Protein AF-A0A351X8G4-F1 (afdb_monomer)

Sequence (148 aa):
MDFMNLNQSAHGDREHGYIAARMRLKQKVVAGYWKDDTVQNKIDVWMRAAVGAMESRKLRVLRISDNMRNVAVTDGDKIEAQIKLGWQVDHYGVGDIIKLVDSVSEEEIDEQMAEYEQNYIMDTDNIDAVRYQAREEVALKKFLDKEG

Nearest PDB structures (foldseek):
  7chl-assembly1_D  TM=9.596E-01  e=3.250E-12  Alicyclobacillus sp. TP7
  7ch3-assembly2_E  TM=9.636E-01  e=3.052E-12  Thermotoga maritima MSB8
  2ajt-assembly1_A  TM=9.736E-01  e=1.779E-11  Escherichia coli
  4f2d-assembly1_A  TM=9.624E-01  e=2.437E-11  Escherichia coli K-12
  7cyy-assembly1_F-2  TM=9.567E-01  e=3.135E-11  Geobacillus kaustophilus HTA426

Radius of gyration: 25.68 Å; Cα contacts (8 Å, |Δi|>4): 93; chains: 1; bounding box: 59×39×68 Å

pLDDT: mean 96.71, std 3.7, range [67.12, 98.69]

Foldseek 3Di:
DVVCVPVPCVVVVVVVVVVCVVVVPDDDDADDDPPPPVSVVSVVVVVVVVVVLVVQLVAEAEDEDDDDPPDDPPDDDQVVSCVPRNYHYDYDYPVVLVVLLVPDDVVQLVVLVVVCVVPHDDPDPPVVVVSSVSSSVVSVVVVVVVVD

Solvent-accessible surface area (backbone atoms only — not comparable to full-atom values): 8861 Å² total; per-residue (Å²): 115,67,66,67,74,68,72,40,57,84,57,53,54,51,55,54,48,46,56,40,57,76,69,66,56,91,77,88,87,84,84,74,58,85,84,38,64,72,43,48,51,55,49,52,57,48,52,54,50,52,51,51,55,55,51,37,48,66,34,66,41,85,32,77,50,78,78,68,86,96,54,66,88,86,52,79,64,58,66,59,41,26,75,76,50,30,35,45,76,48,78,42,57,60,71,62,52,50,56,40,34,72,65,53,52,71,66,61,30,52,53,48,47,50,52,45,63,73,76,45,82,84,92,67,89,62,55,68,62,53,50,52,49,36,28,46,51,53,26,50,50,54,49,46,68,72,75,94

Structure (mmCIF, N/CA/C/O backbone):
data_AF-A0A351X8G4-F1
#
_entry.id   AF-A0A351X8G4-F1
#
loop_
_atom_site.group_PDB
_atom_site.id
_atom_site.type_symbol
_atom_site.label_atom_id
_atom_site.label_alt_id
_atom_site.label_comp_id
_atom_site.label_asym_id
_atom_site.label_entity_id
_atom_site.label_seq_id
_atom_site.pdbx_PDB_ins_code
_atom_site.Cartn_x
_atom_site.Cartn_y
_atom_site.Cartn_z
_atom_site.occupancy
_atom_site.B_iso_or_equiv
_atom_site.auth_seq_id
_atom_site.auth_comp_id
_atom_site.auth_asym_id
_atom_site.auth_atom_id
_atom_site.pdbx_PDB_model_num
ATOM 1 N N . MET A 1 1 ? 24.086 15.831 -43.865 1.00 67.12 1 MET A N 1
ATOM 2 C CA . MET A 1 1 ? 24.635 14.870 -42.878 1.00 67.12 1 MET A CA 1
ATOM 3 C C . MET A 1 1 ? 24.005 15.045 -41.494 1.00 67.12 1 MET A C 1
ATOM 5 O O . MET A 1 1 ? 23.936 14.077 -40.751 1.00 67.12 1 MET A O 1
ATOM 9 N N . ASP A 1 2 ? 23.457 16.220 -41.185 1.00 93.56 2 ASP A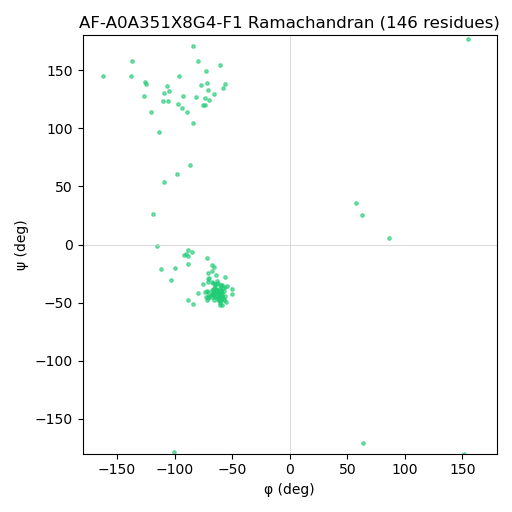 N 1
ATOM 10 C CA . ASP A 1 2 ? 22.931 16.588 -39.860 1.00 93.56 2 ASP A CA 1
ATOM 11 C C . ASP A 1 2 ? 21.827 15.667 -39.322 1.00 93.56 2 ASP A C 1
ATO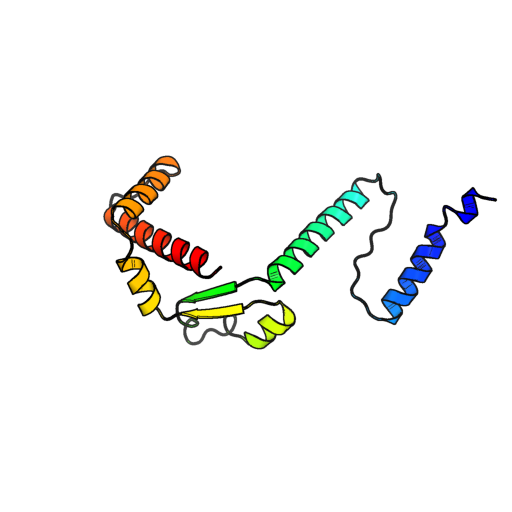M 13 O O . ASP A 1 2 ? 21.827 15.335 -38.140 1.00 93.56 2 ASP A O 1
ATOM 17 N N . PHE A 1 3 ? 20.927 15.177 -40.186 1.00 95.44 3 PHE A N 1
ATOM 18 C CA . PHE A 1 3 ? 19.837 14.294 -39.756 1.00 95.44 3 PHE A CA 1
ATOM 19 C C . PHE A 1 3 ? 20.340 12.971 -39.159 1.00 95.44 3 PHE A C 1
ATOM 21 O O . PHE A 1 3 ? 19.875 12.574 -38.093 1.00 95.44 3 PHE A O 1
ATOM 28 N N . MET A 1 4 ? 21.307 12.313 -39.811 1.00 94.69 4 MET A N 1
ATOM 29 C CA . MET A 1 4 ? 21.863 11.030 -39.352 1.00 94.69 4 MET A CA 1
ATOM 30 C C . MET A 1 4 ? 22.721 11.190 -38.094 1.00 94.69 4 MET A C 1
ATOM 32 O O . MET A 1 4 ? 22.736 10.297 -37.257 1.00 94.69 4 MET A O 1
ATOM 36 N N . ASN A 1 5 ? 23.394 12.335 -37.940 1.00 95.81 5 ASN A N 1
ATOM 37 C CA . ASN A 1 5 ? 24.168 12.639 -36.735 1.00 95.81 5 ASN A CA 1
ATOM 38 C C . ASN A 1 5 ? 23.261 12.908 -35.522 1.00 95.81 5 ASN A C 1
ATOM 40 O O . ASN A 1 5 ? 23.656 12.644 -34.389 1.00 95.81 5 ASN A O 1
ATOM 44 N N . LEU A 1 6 ? 22.052 13.432 -35.744 1.00 97.31 6 LEU A N 1
ATOM 45 C CA . LEU A 1 6 ? 21.112 13.767 -34.674 1.00 97.31 6 LEU A CA 1
ATOM 46 C C . LEU A 1 6 ? 20.196 12.591 -34.287 1.00 97.31 6 LEU A C 1
ATOM 48 O O . LEU A 1 6 ? 20.036 12.290 -33.108 1.00 97.31 6 LEU A O 1
ATOM 52 N N . ASN A 1 7 ? 19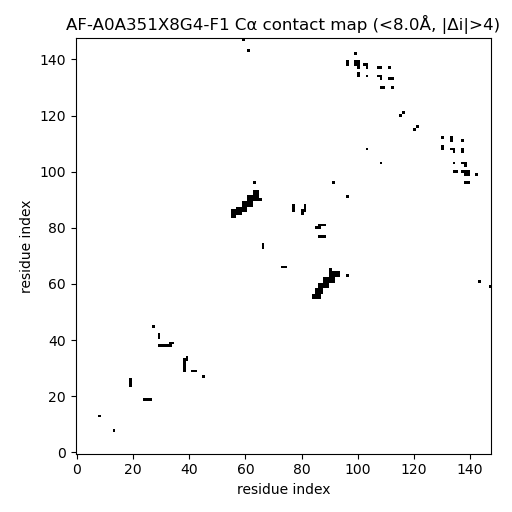.591 11.906 -35.261 1.00 97.50 7 ASN A N 1
ATOM 53 C CA . ASN A 1 7 ? 18.470 10.976 -35.047 1.00 97.50 7 ASN A CA 1
ATOM 54 C C . ASN A 1 7 ? 18.947 9.519 -34.984 1.00 97.50 7 ASN A C 1
ATOM 56 O O . ASN A 1 7 ? 18.583 8.689 -35.815 1.00 97.50 7 ASN A O 1
ATOM 60 N N . GLN A 1 8 ? 19.808 9.221 -34.016 1.00 97.69 8 GLN A N 1
ATOM 61 C CA . GLN A 1 8 ? 20.638 8.015 -34.036 1.00 97.69 8 GLN A CA 1
ATOM 62 C C . GLN A 1 8 ? 20.408 7.039 -32.868 1.00 97.69 8 GLN A C 1
ATOM 64 O O . GLN A 1 8 ? 21.287 6.254 -32.505 1.00 97.69 8 GLN A O 1
ATOM 69 N N . SER A 1 9 ? 19.202 7.050 -32.293 1.00 97.62 9 SER A N 1
ATOM 70 C CA . SER A 1 9 ? 18.807 6.150 -31.196 1.00 97.62 9 SER A CA 1
ATOM 71 C C . SER A 1 9 ? 18.971 4.667 -31.543 1.00 97.62 9 SER A C 1
ATOM 73 O O . SER A 1 9 ? 19.281 3.863 -30.667 1.00 97.62 9 SER A O 1
ATOM 75 N N . ALA A 1 10 ? 18.868 4.305 -32.830 1.00 97.38 10 ALA A N 1
ATOM 76 C CA . ALA A 1 10 ? 19.040 2.935 -33.303 1.00 97.38 10 ALA A CA 1
ATOM 77 C C . ALA A 1 10 ? 20.336 2.284 -32.785 1.00 97.38 10 ALA A C 1
ATOM 79 O O . ALA A 1 10 ? 20.302 1.128 -32.373 1.00 97.38 10 ALA A O 1
ATOM 80 N N . HIS A 1 11 ? 21.471 2.980 -32.760 1.00 97.75 11 HIS A N 1
ATOM 81 C CA . HIS A 1 11 ? 22.705 2.454 -32.156 1.00 97.75 11 HIS A CA 1
ATOM 82 C C . HIS A 1 11 ? 23.010 3.055 -30.786 1.00 97.75 11 HIS A C 1
ATOM 84 O O . HIS A 1 11 ? 23.540 2.334 -29.944 1.00 97.75 11 HIS A O 1
ATOM 90 N N . GLY A 1 12 ? 22.620 4.306 -30.522 1.00 98.19 12 GLY A N 1
ATOM 91 C CA . GLY A 1 12 ? 22.823 4.934 -29.211 1.00 98.19 12 GLY A CA 1
ATOM 92 C C . GLY A 1 12 ? 22.183 4.147 -28.060 1.00 98.19 12 GLY A C 1
ATOM 93 O O . GLY A 1 12 ? 22.854 3.824 -27.080 1.00 98.19 12 GLY A O 1
ATOM 94 N N . ASP A 1 13 ? 20.922 3.735 -28.212 1.00 98.25 13 ASP A N 1
ATOM 95 C CA . ASP A 1 13 ? 20.208 2.995 -27.162 1.00 98.25 13 ASP A CA 1
ATOM 96 C C . ASP A 1 13 ? 20.746 1.567 -26.990 1.00 98.25 13 ASP A C 1
ATOM 98 O O . ASP A 1 13 ? 20.633 0.979 -25.913 1.00 98.25 13 ASP A O 1
ATOM 102 N N . ARG A 1 14 ? 21.371 1.001 -28.032 1.00 98.38 14 ARG A N 1
ATOM 103 C CA . ARG A 1 14 ? 22.036 -0.310 -27.957 1.00 98.38 14 ARG A CA 1
ATOM 104 C C . ARG A 1 14 ? 23.308 -0.240 -27.115 1.00 98.38 14 ARG A C 1
ATOM 106 O O . ARG A 1 14 ? 23.523 -1.129 -26.294 1.00 98.38 14 ARG A O 1
ATOM 113 N N . GLU A 1 15 ? 24.095 0.824 -27.263 1.00 98.38 15 GLU A N 1
ATOM 114 C CA . GLU A 1 15 ? 25.277 1.065 -26.426 1.00 98.38 15 GLU A CA 1
ATOM 115 C C . GLU A 1 15 ? 24.884 1.329 -24.962 1.00 98.38 15 GLU A C 1
ATOM 117 O O . GLU A 1 15 ? 25.457 0.745 -24.040 1.00 98.38 15 GLU A O 1
ATOM 122 N N . HIS A 1 16 ? 23.822 2.108 -24.726 1.00 98.00 16 HIS A N 1
ATOM 123 C CA . HIS A 1 16 ? 23.252 2.262 -23.382 1.00 98.00 16 HIS A CA 1
ATOM 124 C C . HIS A 1 16 ? 22.766 0.916 -22.803 1.00 98.00 16 HIS A C 1
ATOM 126 O O . HIS A 1 16 ? 23.013 0.590 -21.638 1.00 98.00 16 HIS A O 1
ATOM 132 N N . GLY A 1 17 ? 22.132 0.083 -23.633 1.00 98.12 17 GLY A N 1
ATOM 133 C CA . GLY A 1 17 ? 21.724 -1.270 -23.262 1.00 98.12 17 GLY A CA 1
ATOM 134 C C . GLY A 1 17 ? 22.897 -2.166 -22.850 1.00 98.12 17 GLY A C 1
ATOM 135 O O . GLY A 1 17 ? 22.767 -2.920 -21.880 1.00 98.12 17 GLY A O 1
ATOM 136 N N . TYR A 1 18 ? 24.046 -2.058 -23.531 1.00 98.31 18 TYR A N 1
ATOM 137 C CA . TYR A 1 18 ? 25.260 -2.803 -23.189 1.00 98.31 18 TYR A CA 1
ATOM 138 C C . TYR A 1 18 ? 25.724 -2.498 -21.763 1.00 98.31 18 TYR A C 1
ATOM 140 O O . TYR A 1 18 ? 25.890 -3.433 -20.974 1.00 98.31 18 TYR A O 1
ATOM 148 N N . ILE A 1 19 ? 25.888 -1.222 -21.396 1.00 98.25 19 ILE A N 1
ATOM 149 C CA . ILE A 1 19 ? 26.414 -0.875 -20.068 1.00 98.25 19 ILE A CA 1
ATOM 150 C C . ILE A 1 19 ? 25.450 -1.284 -18.944 1.00 98.25 19 ILE A C 1
ATOM 152 O O . ILE A 1 19 ? 25.883 -1.875 -17.951 1.00 98.25 19 ILE A O 1
ATOM 156 N N . ALA A 1 20 ? 24.139 -1.087 -19.124 1.00 98.06 20 ALA A N 1
ATOM 157 C CA . ALA A 1 20 ? 23.134 -1.496 -18.141 1.00 98.06 20 ALA A CA 1
ATOM 158 C C . ALA A 1 20 ? 23.122 -3.023 -17.925 1.00 98.06 20 ALA A C 1
ATOM 160 O O . ALA A 1 20 ? 23.095 -3.492 -16.781 1.00 98.06 20 ALA A O 1
ATOM 161 N N . ALA A 1 21 ? 23.219 -3.807 -19.006 1.00 97.81 21 ALA A N 1
ATOM 162 C CA . ALA A 1 21 ? 23.328 -5.264 -18.930 1.00 97.81 21 ALA A CA 1
ATOM 163 C C . ALA A 1 21 ? 24.663 -5.712 -18.311 1.00 97.81 21 ALA A C 1
ATOM 165 O O . ALA A 1 21 ? 24.684 -6.590 -17.444 1.00 97.81 21 ALA A O 1
ATOM 166 N N . ARG A 1 22 ? 25.779 -5.074 -18.690 1.00 98.31 22 ARG A N 1
ATOM 167 C CA . ARG A 1 22 ? 27.125 -5.351 -18.163 1.00 98.31 22 ARG A CA 1
ATOM 168 C C . ARG A 1 22 ? 27.216 -5.130 -16.653 1.00 98.31 22 ARG A C 1
ATOM 170 O O . ARG A 1 22 ? 27.932 -5.881 -15.980 1.00 98.31 22 ARG A O 1
ATOM 177 N N . MET A 1 23 ? 26.496 -4.130 -16.144 1.00 98.44 23 MET A N 1
ATOM 178 C CA . MET A 1 23 ? 26.359 -3.803 -14.720 1.00 98.44 23 MET A CA 1
ATOM 179 C C . MET A 1 23 ? 25.260 -4.606 -14.006 1.00 98.44 23 MET A C 1
ATOM 181 O O . MET A 1 23 ? 25.153 -4.527 -12.785 1.00 98.44 23 MET A O 1
ATOM 185 N N . ARG A 1 24 ? 24.461 -5.396 -14.739 1.00 97.88 24 ARG A N 1
ATOM 186 C CA . ARG A 1 24 ? 23.314 -6.164 -14.218 1.00 97.88 24 ARG A CA 1
ATOM 187 C C . ARG A 1 24 ? 22.261 -5.285 -13.531 1.00 97.88 24 ARG A C 1
ATOM 189 O O . ARG A 1 24 ? 21.643 -5.698 -12.549 1.00 97.88 24 ARG A O 1
ATOM 196 N N . LEU A 1 25 ? 22.052 -4.075 -14.046 1.00 97.75 25 LEU A N 1
ATOM 197 C CA . LEU A 1 25 ? 21.014 -3.178 -13.548 1.00 97.75 25 LEU A CA 1
ATOM 198 C C . LEU A 1 25 ? 19.631 -3.697 -13.955 1.00 97.75 25 LEU A C 1
ATOM 200 O O . LEU A 1 25 ? 19.420 -4.162 -15.077 1.00 97.75 25 LEU A O 1
ATOM 204 N N . LYS A 1 26 ? 18.666 -3.604 -13.036 1.00 94.75 26 LYS A N 1
ATOM 205 C CA . LYS A 1 26 ? 17.262 -3.895 -13.341 1.00 94.75 26 LYS A CA 1
ATOM 206 C C . LYS A 1 26 ? 16.693 -2.725 -14.140 1.00 94.75 26 LYS A C 1
ATOM 208 O O . LYS A 1 26 ? 16.655 -1.610 -13.634 1.00 94.75 26 LYS A O 1
ATOM 213 N N . GLN A 1 27 ? 16.229 -2.983 -15.359 1.00 94.44 27 GLN A N 1
ATOM 214 C CA . GLN A 1 27 ? 15.632 -1.966 -16.225 1.00 94.44 27 GLN A CA 1
ATOM 215 C C . GLN A 1 27 ? 14.383 -2.496 -16.929 1.00 94.44 27 GLN A C 1
ATOM 217 O O . GLN A 1 27 ? 14.321 -3.664 -17.320 1.00 94.44 27 GLN A O 1
ATOM 222 N N . LYS A 1 28 ? 13.393 -1.621 -17.118 1.00 96.44 28 LYS A N 1
ATOM 223 C CA . LYS A 1 28 ? 12.292 -1.839 -18.057 1.00 96.44 28 LYS A CA 1
ATOM 224 C C . LYS A 1 28 ? 12.680 -1.197 -19.383 1.00 96.44 28 LYS A C 1
ATOM 226 O O . LYS A 1 28 ? 13.019 -0.021 -19.408 1.00 96.44 28 LYS A O 1
ATOM 231 N N . VAL A 1 29 ? 12.592 -1.953 -20.474 1.00 97.44 29 VAL A N 1
ATOM 232 C CA . VAL A 1 29 ? 12.825 -1.436 -21.829 1.00 97.44 29 VAL A CA 1
ATOM 233 C C . VAL A 1 29 ? 11.499 -1.380 -22.578 1.00 97.44 29 VAL A C 1
ATOM 235 O O . VAL A 1 29 ? 10.739 -2.353 -22.594 1.00 97.44 29 VAL A O 1
ATOM 238 N N . VAL A 1 30 ? 11.221 -0.232 -23.191 1.00 98.06 30 VAL A N 1
ATOM 239 C CA . VAL A 1 30 ? 10.091 -0.010 -24.096 1.00 98.06 30 VAL A CA 1
ATOM 240 C C . VAL A 1 30 ? 10.661 0.557 -25.390 1.00 98.06 30 VAL A C 1
ATOM 242 O O . VAL A 1 30 ? 11.416 1.519 -25.354 1.00 98.06 30 VAL A O 1
ATOM 245 N N . ALA A 1 31 ? 10.317 -0.054 -26.522 1.00 97.75 31 ALA A N 1
ATOM 246 C CA . ALA A 1 31 ? 10.748 0.379 -27.846 1.00 97.75 31 ALA A CA 1
ATOM 247 C C . ALA A 1 31 ? 9.526 0.587 -28.748 1.00 97.75 31 ALA A C 1
ATOM 249 O O . ALA A 1 31 ? 8.585 -0.210 -28.701 1.00 97.75 31 ALA A O 1
ATOM 250 N N . GLY A 1 32 ? 9.560 1.642 -29.558 1.00 97.75 32 GLY A N 1
ATOM 251 C CA . GLY A 1 32 ? 8.522 2.014 -30.521 1.00 97.75 32 GLY A CA 1
ATOM 252 C C . GLY A 1 32 ? 8.497 3.527 -30.754 1.00 97.75 32 GLY A C 1
ATOM 253 O O . GLY A 1 32 ? 9.307 4.255 -30.174 1.00 97.75 32 GLY A O 1
ATOM 254 N N . TYR A 1 33 ? 7.595 4.007 -31.609 1.00 98.25 33 TYR A N 1
ATOM 255 C CA . TYR A 1 33 ? 7.442 5.440 -31.845 1.00 98.25 33 TYR A CA 1
ATOM 256 C C . TYR A 1 33 ? 6.686 6.080 -30.675 1.00 98.25 33 TYR A C 1
ATOM 258 O O . TYR A 1 33 ? 5.719 5.529 -30.162 1.00 98.25 33 TYR A O 1
ATOM 266 N N . TRP A 1 34 ? 7.126 7.250 -30.215 1.00 97.94 34 TRP A N 1
ATOM 267 C CA . TRP A 1 34 ? 6.628 7.842 -28.965 1.00 97.94 34 TRP A CA 1
ATOM 268 C C . TRP A 1 34 ? 5.141 8.243 -28.996 1.00 97.94 34 TRP A C 1
ATOM 270 O O . TRP A 1 34 ? 4.528 8.402 -27.939 1.00 97.94 34 TRP A O 1
ATOM 280 N N . LYS A 1 35 ? 4.550 8.408 -30.188 1.00 98.31 35 LYS A N 1
ATOM 281 C CA . LYS A 1 35 ? 3.106 8.646 -30.344 1.00 98.31 35 LYS A CA 1
ATOM 282 C C . LYS A 1 35 ? 2.284 7.365 -30.462 1.00 98.31 35 LYS A C 1
ATOM 284 O O . LYS A 1 35 ? 1.068 7.465 -30.539 1.00 98.31 35 LYS A O 1
ATOM 289 N N . ASP A 1 36 ? 2.912 6.192 -30.508 1.00 98.69 36 ASP A N 1
ATOM 290 C CA . ASP A 1 36 ? 2.166 4.940 -30.552 1.00 98.69 36 ASP A CA 1
ATOM 291 C C . ASP A 1 36 ? 1.495 4.712 -29.195 1.00 98.69 36 ASP A C 1
ATOM 293 O O . ASP A 1 36 ? 2.172 4.608 -28.166 1.00 98.69 36 ASP A O 1
ATOM 297 N N . ASP A 1 37 ? 0.175 4.536 -29.191 1.00 98.62 37 ASP A N 1
ATOM 298 C CA . ASP A 1 37 ? -0.601 4.294 -27.966 1.00 98.62 37 ASP A CA 1
ATOM 299 C C . ASP A 1 37 ? -0.062 3.092 -27.174 1.00 98.62 37 ASP A C 1
ATOM 301 O O . ASP A 1 37 ? -0.000 3.095 -25.947 1.00 98.62 37 ASP A O 1
ATOM 305 N N . THR A 1 38 ? 0.423 2.060 -27.873 1.00 98.44 38 THR A N 1
ATOM 306 C CA . THR A 1 38 ? 1.034 0.883 -27.234 1.00 98.44 38 THR A CA 1
ATOM 307 C C . THR A 1 38 ? 2.327 1.224 -26.479 1.00 98.44 38 THR A C 1
ATOM 309 O O . THR A 1 38 ? 2.616 0.607 -25.451 1.00 98.44 38 THR A O 1
ATOM 312 N N . VAL A 1 39 ? 3.123 2.183 -26.965 1.00 98.56 39 VAL A N 1
ATOM 313 C CA . VAL A 1 39 ? 4.341 2.651 -26.280 1.00 98.56 39 VAL A CA 1
ATOM 314 C C . VAL A 1 39 ? 3.960 3.462 -25.049 1.00 98.56 39 VAL A C 1
ATOM 316 O O . VAL A 1 39 ? 4.470 3.180 -23.964 1.00 98.56 39 VAL A O 1
ATOM 319 N N . GLN A 1 40 ? 3.022 4.398 -25.196 1.00 98.69 40 GLN A N 1
ATOM 320 C CA . GLN A 1 40 ? 2.538 5.229 -24.093 1.00 98.69 40 GLN A CA 1
ATOM 321 C C . GLN A 1 40 ? 1.929 4.379 -22.972 1.00 98.69 40 GLN A C 1
ATOM 323 O O . GLN A 1 40 ? 2.308 4.542 -21.814 1.00 98.69 40 GLN A O 1
ATOM 328 N N . ASN A 1 41 ? 1.109 3.379 -23.308 1.00 98.62 41 ASN A N 1
ATOM 329 C CA . ASN A 1 41 ? 0.526 2.457 -22.330 1.00 98.62 41 ASN A CA 1
ATOM 330 C C . ASN A 1 41 ? 1.588 1.640 -21.575 1.00 98.62 41 ASN A C 1
ATOM 332 O O . ASN A 1 41 ? 1.482 1.431 -20.368 1.00 98.62 41 ASN A O 1
ATOM 336 N N . LYS A 1 42 ? 2.651 1.184 -22.255 1.00 98.56 42 LYS A N 1
ATOM 337 C CA . LYS A 1 42 ? 3.757 0.471 -21.587 1.00 98.56 42 LYS A CA 1
ATOM 338 C C . LYS A 1 42 ? 4.515 1.370 -20.609 1.00 98.56 42 LYS A C 1
ATOM 340 O O . LYS A 1 42 ? 4.993 0.866 -19.590 1.00 98.56 42 LYS A O 1
ATOM 345 N N . ILE A 1 43 ? 4.645 2.657 -20.930 1.00 98.50 43 ILE A N 1
ATOM 346 C C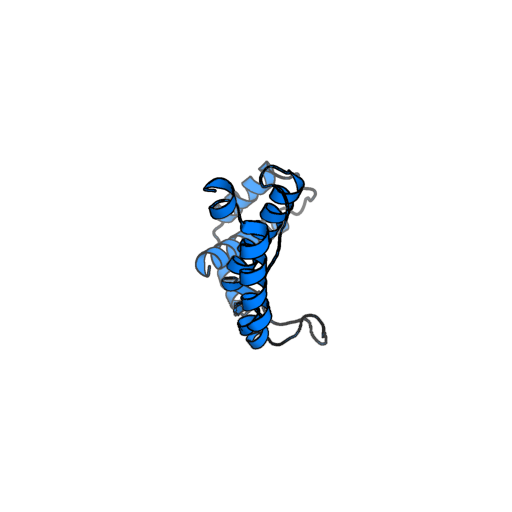A . ILE A 1 43 ? 5.256 3.657 -20.052 1.00 98.50 43 ILE A CA 1
ATOM 347 C C . ILE A 1 43 ? 4.333 3.945 -18.859 1.00 98.50 43 ILE A C 1
ATOM 349 O O . ILE A 1 43 ? 4.815 3.878 -17.732 1.00 98.50 43 ILE A O 1
ATOM 353 N N . ASP A 1 44 ? 3.026 4.150 -19.069 1.00 98.50 44 ASP A N 1
ATOM 354 C CA . ASP A 1 44 ? 2.040 4.376 -17.991 1.00 98.50 44 ASP A CA 1
ATOM 355 C C . ASP A 1 44 ? 2.059 3.246 -16.950 1.00 98.50 44 ASP A C 1
ATOM 357 O O . ASP A 1 44 ? 2.228 3.487 -15.752 1.00 98.50 44 ASP A O 1
ATOM 361 N N . VAL A 1 45 ? 1.999 1.989 -17.403 1.00 98.38 45 VAL A N 1
ATOM 362 C CA . VAL A 1 45 ? 2.064 0.823 -16.506 1.00 98.38 45 VAL A CA 1
ATOM 363 C C . VAL A 1 45 ? 3.369 0.808 -15.706 1.00 98.38 45 VAL A C 1
ATOM 365 O O . VAL A 1 45 ? 3.367 0.497 -14.512 1.00 98.38 45 VAL A O 1
ATOM 368 N N . TRP A 1 46 ? 4.494 1.155 -16.338 1.00 98.38 46 TRP A N 1
ATOM 369 C CA . TRP A 1 46 ? 5.776 1.222 -15.640 1.00 98.38 46 TRP A CA 1
ATOM 370 C C . TRP A 1 46 ? 5.822 2.363 -14.618 1.00 98.38 46 TRP A C 1
ATOM 372 O O . TRP A 1 46 ? 6.325 2.157 -13.516 1.00 98.38 46 TRP A O 1
ATOM 382 N N . MET A 1 47 ? 5.249 3.526 -14.936 1.00 98.50 47 MET A N 1
ATOM 383 C CA . MET A 1 47 ? 5.154 4.657 -14.011 1.00 98.50 47 MET A CA 1
ATOM 384 C C . MET A 1 47 ? 4.345 4.291 -12.763 1.00 98.50 47 MET A C 1
ATOM 386 O O . MET A 1 47 ? 4.802 4.549 -11.651 1.00 98.50 47 MET A O 1
ATOM 390 N N . ARG A 1 48 ? 3.200 3.614 -12.917 1.00 98.44 48 ARG A N 1
ATOM 391 C CA . ARG A 1 48 ? 2.395 3.132 -11.777 1.00 98.44 48 ARG A CA 1
ATOM 392 C C . ARG A 1 48 ? 3.172 2.153 -10.901 1.00 98.44 48 ARG A C 1
ATOM 394 O O . ARG A 1 48 ? 3.152 2.276 -9.679 1.00 98.44 48 ARG A O 1
ATOM 401 N N . ALA A 1 49 ? 3.902 1.220 -11.513 1.00 97.62 49 ALA A N 1
ATOM 402 C CA . ALA A 1 49 ? 4.756 0.289 -10.778 1.00 97.62 49 ALA A CA 1
ATOM 403 C C . ALA A 1 49 ? 5.909 1.003 -10.049 1.00 97.62 49 ALA A C 1
ATOM 405 O O . ALA A 1 49 ? 6.242 0.632 -8.925 1.00 97.62 49 ALA A O 1
ATOM 406 N N . ALA A 1 50 ? 6.502 2.035 -10.658 1.00 97.50 50 ALA A N 1
ATOM 407 C CA . ALA A 1 50 ? 7.557 2.835 -10.041 1.00 97.50 50 ALA A CA 1
ATOM 408 C C . ALA A 1 50 ? 7.039 3.631 -8.832 1.00 97.50 50 ALA A C 1
ATOM 410 O O . ALA A 1 50 ? 7.684 3.621 -7.785 1.00 97.50 50 ALA A O 1
ATOM 411 N N . VAL A 1 51 ? 5.854 4.245 -8.945 1.00 98.31 51 VAL A N 1
ATOM 412 C CA . VAL A 1 51 ? 5.176 4.900 -7.813 1.00 98.31 51 VAL A CA 1
ATOM 413 C C . VAL A 1 51 ? 4.889 3.884 -6.708 1.00 98.31 51 VAL A C 1
ATOM 415 O O . VAL A 1 51 ? 5.274 4.112 -5.567 1.00 98.31 51 VAL A O 1
ATOM 418 N N . GLY A 1 52 ? 4.322 2.719 -7.040 1.00 97.75 52 GLY A N 1
ATOM 419 C CA . GLY A 1 52 ? 4.064 1.662 -6.057 1.00 97.75 52 GLY A CA 1
ATOM 420 C C . GLY A 1 52 ? 5.332 1.167 -5.351 1.00 97.75 52 GLY A C 1
ATOM 421 O O . GLY A 1 52 ? 5.332 0.974 -4.138 1.00 97.75 52 GLY A O 1
ATOM 422 N N . ALA A 1 53 ? 6.444 1.019 -6.076 1.00 96.62 53 ALA A N 1
ATOM 423 C CA . ALA A 1 53 ? 7.730 0.648 -5.486 1.00 96.62 53 ALA A CA 1
ATOM 424 C C . ALA A 1 53 ? 8.301 1.745 -4.569 1.00 96.62 53 ALA A C 1
ATOM 426 O O . ALA A 1 53 ? 8.957 1.426 -3.577 1.00 96.62 53 ALA A O 1
ATOM 427 N N . MET A 1 54 ? 8.059 3.019 -4.886 1.00 97.38 54 MET A N 1
ATOM 428 C CA . MET A 1 54 ? 8.457 4.147 -4.043 1.00 97.38 54 MET A CA 1
ATOM 429 C C . MET A 1 54 ? 7.620 4.214 -2.761 1.00 97.38 54 MET A C 1
ATOM 431 O O . MET A 1 54 ? 8.195 4.372 -1.686 1.00 97.38 54 MET A O 1
ATOM 435 N N . GLU A 1 55 ? 6.300 4.051 -2.856 1.00 97.38 55 GLU A N 1
ATOM 436 C CA . GLU A 1 55 ? 5.411 4.037 -1.686 1.00 97.38 55 GLU A CA 1
ATOM 437 C C . GLU A 1 55 ? 5.663 2.814 -0.799 1.00 97.38 55 GLU A C 1
ATOM 439 O O . GLU A 1 55 ? 5.770 2.944 0.417 1.00 97.38 55 GLU A O 1
ATOM 444 N N . SER A 1 56 ? 5.919 1.644 -1.398 1.00 97.56 56 SER A N 1
ATOM 445 C CA . SER A 1 56 ? 6.364 0.444 -0.677 1.00 97.56 56 SER A CA 1
ATOM 446 C C . SER A 1 56 ? 7.553 0.734 0.240 1.00 97.56 56 SER A C 1
ATOM 448 O O . SER A 1 56 ? 7.610 0.214 1.344 1.00 97.56 56 SER A O 1
ATOM 450 N N . ARG A 1 57 ? 8.504 1.578 -0.173 1.00 96.69 57 ARG A N 1
ATOM 451 C CA . ARG A 1 57 ? 9.700 1.867 0.634 1.00 96.69 57 ARG A CA 1
ATOM 452 C C . ARG A 1 57 ? 9.436 2.718 1.876 1.00 96.69 57 ARG A C 1
ATOM 454 O O . ARG A 1 57 ? 10.343 2.854 2.691 1.00 96.69 57 ARG A O 1
ATOM 461 N N . LYS A 1 58 ? 8.243 3.296 1.987 1.00 94.81 58 LYS A N 1
ATOM 462 C CA . LYS A 1 58 ? 7.806 4.142 3.102 1.00 94.81 58 LYS A CA 1
ATOM 463 C C . LYS A 1 58 ? 6.656 3.508 3.888 1.00 94.81 58 LYS A C 1
ATOM 465 O O . LYS A 1 58 ? 6.190 4.106 4.849 1.00 94.81 58 LYS A O 1
ATOM 470 N N . LEU A 1 59 ? 6.186 2.332 3.467 1.00 96.44 59 LEU A N 1
ATOM 471 C CA . LEU A 1 59 ? 5.010 1.691 4.036 1.00 96.44 59 LEU A CA 1
ATOM 472 C C . LEU A 1 59 ? 5.252 1.294 5.493 1.00 96.44 59 LEU A C 1
ATOM 474 O O . LEU A 1 59 ? 6.203 0.568 5.806 1.00 96.44 59 LEU A O 1
ATOM 478 N N . ARG A 1 60 ? 4.319 1.696 6.352 1.00 95.44 60 ARG A N 1
ATOM 479 C CA . ARG A 1 60 ? 4.201 1.222 7.726 1.00 95.44 60 ARG A CA 1
ATOM 480 C C . ARG A 1 60 ? 3.006 0.288 7.842 1.00 95.44 60 ARG A C 1
ATOM 482 O O . ARG A 1 60 ? 1.942 0.536 7.284 1.00 95.44 60 ARG A O 1
ATOM 489 N N . VAL A 1 61 ? 3.201 -0.814 8.550 1.00 96.12 61 VAL A N 1
ATOM 490 C CA . VAL A 1 61 ? 2.168 -1.799 8.847 1.00 96.12 61 VAL A CA 1
ATOM 491 C C . VAL A 1 61 ? 2.054 -1.893 10.352 1.00 96.12 61 VAL A C 1
ATOM 493 O O . VAL A 1 61 ? 2.960 -2.382 11.029 1.00 96.12 61 VAL A O 1
ATOM 496 N N . LEU A 1 62 ? 0.908 -1.466 10.861 1.00 93.88 62 LEU A N 1
ATOM 497 C CA . LEU A 1 62 ? 0.523 -1.727 12.230 1.00 93.88 62 LEU A CA 1
ATOM 498 C C . LEU A 1 62 ? -0.054 -3.136 12.352 1.00 93.88 62 LEU A C 1
ATOM 500 O O . LEU A 1 62 ? -1.010 -3.494 11.663 1.00 93.88 62 LEU A O 1
ATOM 504 N N . ARG A 1 63 ? 0.489 -3.924 13.278 1.00 95.81 63 ARG A N 1
ATOM 505 C CA . ARG A 1 63 ? -0.090 -5.200 13.695 1.00 95.81 63 ARG A CA 1
ATOM 506 C C . ARG A 1 63 ? -0.635 -5.098 15.111 1.00 95.81 63 ARG A C 1
ATOM 508 O O . ARG A 1 63 ? 0.111 -4.806 16.043 1.00 95.81 63 ARG A O 1
ATOM 515 N N . ILE A 1 64 ? -1.917 -5.413 15.269 1.00 94.88 64 ILE A N 1
ATOM 516 C CA . ILE A 1 64 ? -2.551 -5.589 16.577 1.00 94.88 64 ILE A CA 1
ATOM 517 C C . ILE A 1 64 ? -2.390 -7.051 16.969 1.00 94.88 64 ILE A C 1
ATOM 519 O O . ILE A 1 64 ? -2.968 -7.932 16.333 1.00 94.88 64 ILE A O 1
ATOM 523 N N . SER A 1 65 ? -1.629 -7.311 18.030 1.00 93.69 65 SER A N 1
ATOM 524 C CA . SER A 1 65 ? -1.268 -8.668 18.448 1.00 93.69 65 SER A CA 1
ATOM 525 C C . SER A 1 65 ? -0.401 -9.420 17.417 1.00 93.69 65 SER A C 1
ATOM 527 O O . SER A 1 65 ? 0.168 -8.844 16.482 1.00 93.69 65 SER A O 1
ATOM 529 N N . ASP A 1 66 ? -0.208 -10.715 17.653 1.00 96.44 66 ASP A N 1
ATOM 530 C CA . ASP A 1 66 ? 0.617 -11.591 16.828 1.00 96.44 66 ASP A CA 1
ATOM 531 C C . ASP A 1 66 ? -0.212 -12.466 15.869 1.00 96.44 66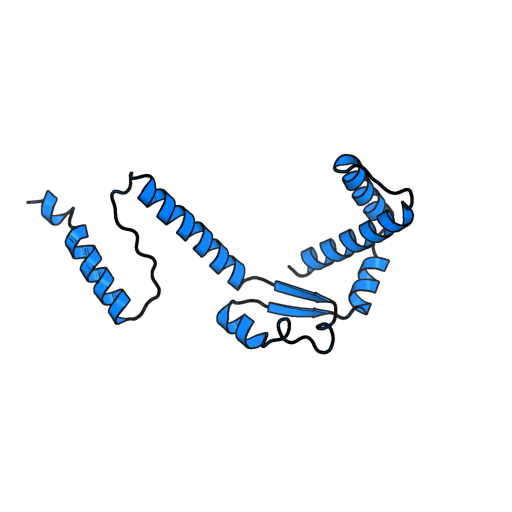 ASP A C 1
ATOM 533 O O . ASP A 1 66 ? -1.434 -12.351 15.765 1.00 96.44 66 ASP A O 1
ATOM 537 N N . ASN A 1 67 ? 0.471 -13.314 15.102 1.00 97.56 67 ASN A N 1
ATOM 538 C CA . ASN A 1 67 ? -0.127 -14.246 14.162 1.00 97.56 67 ASN A CA 1
ATOM 539 C C . ASN A 1 67 ? -1.064 -15.237 14.868 1.00 97.56 67 ASN A C 1
ATOM 541 O O . ASN A 1 67 ? -0.893 -15.586 16.039 1.00 97.56 67 ASN A O 1
ATOM 545 N N . MET A 1 68 ? -2.038 -15.757 14.117 1.00 98.06 68 MET A N 1
ATOM 546 C CA . MET A 1 68 ? -2.828 -16.897 14.569 1.00 98.06 68 MET A CA 1
ATOM 547 C C . MET A 1 68 ? -1.904 -18.089 14.863 1.00 98.06 68 MET A C 1
ATOM 549 O O . MET A 1 68 ? -1.010 -18.411 14.079 1.00 98.06 68 MET A O 1
ATOM 553 N N . ARG A 1 69 ? -2.132 -18.758 16.000 1.00 98.06 69 ARG A N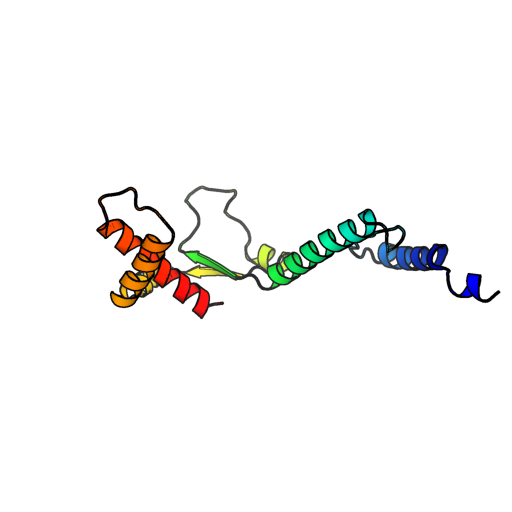 1
ATOM 554 C CA . ARG A 1 69 ? -1.296 -19.880 16.452 1.00 98.06 69 ARG A CA 1
ATOM 555 C C . ARG A 1 69 ? -1.215 -20.982 15.395 1.00 98.06 69 ARG A C 1
ATOM 557 O O . ARG A 1 69 ? -2.235 -21.386 14.843 1.00 98.06 69 ARG A O 1
ATOM 564 N N . ASN A 1 70 ? -0.012 -21.527 15.216 1.00 97.12 70 ASN A N 1
ATOM 565 C CA . ASN A 1 70 ? 0.286 -22.653 14.325 1.00 97.12 70 ASN A CA 1
ATOM 566 C C . ASN A 1 70 ? 0.024 -22.380 12.824 1.00 97.12 70 ASN A C 1
ATOM 568 O O . ASN A 1 70 ? -0.198 -23.325 12.068 1.00 97.12 70 ASN A O 1
ATOM 572 N N . VAL A 1 71 ? 0.060 -21.116 12.376 1.00 98.38 71 VAL A N 1
ATOM 573 C CA . VAL A 1 71 ? -0.101 -20.736 10.958 1.00 98.38 71 VAL A CA 1
ATOM 574 C C . VAL A 1 71 ? 1.240 -20.332 10.347 1.00 98.38 71 VAL A C 1
ATOM 576 O O . VAL A 1 71 ? 1.881 -19.403 10.820 1.00 98.38 71 VAL A O 1
ATOM 579 N N . ALA A 1 72 ? 1.639 -20.997 9.260 1.00 98.06 72 ALA A N 1
ATOM 580 C CA . ALA A 1 72 ? 2.949 -20.789 8.639 1.00 98.06 72 ALA A CA 1
ATOM 581 C C . ALA A 1 72 ? 2.998 -19.606 7.654 1.00 98.06 72 ALA A C 1
ATOM 583 O O . ALA A 1 72 ? 3.876 -18.761 7.754 1.00 98.06 72 ALA A O 1
ATOM 584 N N . VAL A 1 73 ? 2.068 -19.525 6.692 1.00 98.31 73 VAL A N 1
ATOM 585 C CA . VAL A 1 73 ? 2.192 -18.604 5.535 1.00 98.31 73 VAL A CA 1
ATOM 586 C C . VAL A 1 73 ? 2.112 -17.117 5.899 1.00 98.31 73 VAL A C 1
ATOM 588 O O . VAL A 1 73 ? 2.590 -16.275 5.148 1.00 98.31 73 VAL A O 1
ATOM 591 N N . THR A 1 74 ? 1.495 -16.788 7.034 1.00 97.69 74 THR A N 1
ATOM 592 C CA . THR A 1 74 ? 1.400 -15.403 7.522 1.00 97.69 74 THR A CA 1
ATOM 593 C C . THR A 1 74 ? 2.545 -15.013 8.452 1.00 97.69 74 THR A C 1
ATOM 595 O O . THR A 1 74 ? 2.630 -13.852 8.851 1.00 97.69 74 THR A O 1
ATOM 598 N N . ASP A 1 75 ? 3.369 -15.978 8.856 1.00 97.81 75 ASP A N 1
ATOM 599 C CA . ASP A 1 75 ? 4.600 -15.712 9.593 1.00 97.81 75 ASP A CA 1
ATOM 600 C C . ASP A 1 75 ? 5.735 -15.369 8.609 1.00 97.81 75 ASP A C 1
ATOM 602 O O . ASP A 1 75 ? 5.585 -15.485 7.390 1.00 97.81 75 ASP A O 1
ATOM 606 N N . GLY A 1 76 ? 6.876 -14.920 9.122 1.00 97.44 76 GLY A N 1
ATOM 607 C CA . GLY A 1 76 ? 8.040 -14.607 8.306 1.00 97.44 76 GLY A CA 1
ATOM 608 C C . GLY A 1 76 ? 8.981 -13.585 8.928 1.00 97.44 76 GLY A C 1
ATOM 609 O O . GLY A 1 76 ? 8.731 -13.008 9.991 1.00 97.44 76 GLY A O 1
ATOM 610 N N . ASP A 1 77 ? 10.080 -13.342 8.218 1.00 98.12 77 ASP A N 1
ATOM 611 C CA . ASP A 1 77 ? 11.128 -12.420 8.639 1.00 98.12 77 ASP A CA 1
ATOM 612 C C . ASP A 1 77 ? 10.785 -10.971 8.254 1.00 98.12 77 ASP A C 1
ATOM 614 O O . ASP A 1 77 ? 10.892 -10.552 7.098 1.00 98.12 77 ASP A O 1
ATOM 618 N N . LYS A 1 78 ? 10.370 -10.193 9.257 1.00 98.25 78 LYS A N 1
ATOM 619 C CA . LYS A 1 78 ? 10.024 -8.772 9.104 1.00 98.25 78 LYS A CA 1
ATOM 620 C C . LYS A 1 78 ? 11.252 -7.901 8.827 1.00 98.25 78 LYS A C 1
ATOM 622 O O . LYS A 1 78 ? 11.121 -6.891 8.141 1.00 98.25 78 LYS A O 1
ATOM 627 N N . ILE A 1 79 ? 12.435 -8.297 9.300 1.00 98.12 79 ILE A N 1
ATOM 628 C CA . ILE A 1 79 ? 13.684 -7.567 9.046 1.00 98.12 79 ILE A CA 1
ATOM 629 C C . ILE A 1 79 ? 14.086 -7.736 7.582 1.00 98.12 79 ILE A C 1
ATOM 631 O O . ILE A 1 79 ? 14.394 -6.753 6.907 1.00 98.12 79 ILE A O 1
ATOM 635 N N . GLU A 1 80 ? 14.005 -8.956 7.051 1.00 98.44 80 GLU A N 1
ATOM 636 C CA . GLU A 1 80 ? 14.243 -9.198 5.625 1.00 98.44 80 GLU A CA 1
ATOM 637 C C . GLU A 1 80 ? 13.214 -8.456 4.755 1.00 98.44 80 GLU A C 1
ATOM 639 O O . GLU A 1 80 ? 13.584 -7.832 3.755 1.00 98.44 80 GLU A O 1
ATOM 644 N N . ALA A 1 81 ? 11.935 -8.435 5.153 1.00 98.31 81 ALA A N 1
ATOM 645 C CA . ALA A 1 81 ? 10.912 -7.646 4.465 1.00 98.31 81 ALA A CA 1
ATOM 646 C C . ALA A 1 81 ? 11.251 -6.143 4.457 1.00 98.31 81 ALA A C 1
ATOM 648 O O . ALA A 1 81 ? 11.150 -5.498 3.410 1.00 98.31 81 ALA A O 1
ATOM 649 N N . GLN A 1 82 ? 11.740 -5.592 5.569 1.00 98.12 82 GLN A N 1
ATOM 650 C CA . GLN A 1 82 ? 12.179 -4.199 5.637 1.00 98.12 82 GLN A CA 1
ATOM 651 C C . GLN A 1 82 ? 13.390 -3.931 4.729 1.00 98.12 82 GLN A C 1
ATOM 653 O O . GLN A 1 82 ? 13.391 -2.967 3.965 1.00 98.12 82 GLN A O 1
ATOM 658 N N . ILE A 1 83 ? 14.397 -4.810 4.714 1.00 97.8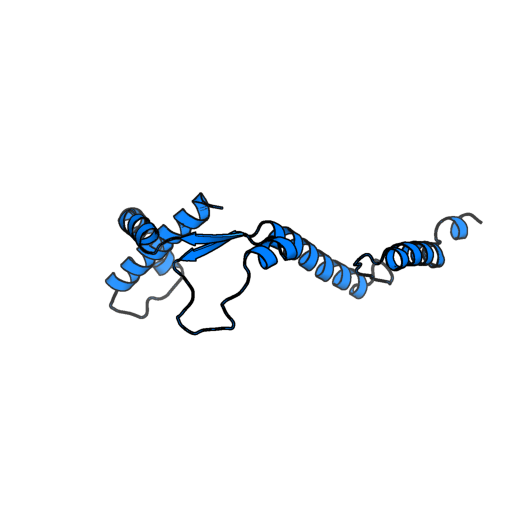8 83 ILE A N 1
ATOM 659 C CA . ILE A 1 83 ? 15.569 -4.672 3.832 1.00 97.88 83 ILE A CA 1
ATOM 660 C C . ILE A 1 83 ? 15.144 -4.728 2.353 1.00 97.88 83 ILE A C 1
ATOM 662 O O . ILE A 1 83 ? 15.541 -3.888 1.531 1.00 97.88 83 ILE A O 1
ATOM 666 N N . LYS A 1 84 ? 14.319 -5.712 1.980 1.00 97.69 84 LYS A N 1
ATOM 667 C CA . LYS A 1 84 ? 13.965 -5.970 0.576 1.00 97.69 84 LYS A CA 1
ATOM 668 C C . LYS A 1 84 ? 12.891 -5.039 0.038 1.00 97.69 84 LYS A C 1
ATOM 670 O O . LYS A 1 84 ? 13.043 -4.586 -1.099 1.00 97.69 84 LYS A O 1
ATOM 675 N N . LEU A 1 85 ? 11.858 -4.746 0.821 1.00 97.69 85 LEU A N 1
ATOM 676 C CA . LEU A 1 85 ? 10.653 -4.022 0.396 1.00 97.69 85 LEU A CA 1
ATOM 677 C C . LEU A 1 85 ? 10.539 -2.627 1.025 1.00 97.69 85 LEU A C 1
ATOM 679 O O . LEU A 1 85 ? 9.890 -1.761 0.442 1.00 97.69 85 LEU A O 1
ATOM 683 N N . GLY A 1 86 ? 11.228 -2.386 2.145 1.00 97.62 86 GLY A N 1
ATOM 684 C CA . GLY A 1 86 ? 11.168 -1.143 2.924 1.00 97.62 86 GLY A CA 1
ATOM 685 C C . GLY A 1 86 ? 10.038 -1.092 3.947 1.00 97.62 86 GLY A C 1
ATOM 686 O O . GLY A 1 86 ? 9.851 -0.055 4.567 1.00 97.62 86 GLY A O 1
ATOM 687 N N . TRP A 1 87 ? 9.297 -2.187 4.130 1.00 97.94 87 TRP A N 1
ATOM 688 C CA . TRP A 1 87 ? 8.140 -2.221 5.022 1.00 97.94 87 TRP A CA 1
ATOM 689 C C . TRP A 1 87 ? 8.575 -2.223 6.478 1.00 97.94 87 TRP A C 1
ATOM 691 O O . TRP A 1 87 ? 9.333 -3.099 6.895 1.00 97.94 87 TRP A O 1
ATOM 701 N N . GLN A 1 88 ? 8.054 -1.283 7.254 1.00 96.75 88 GLN A N 1
ATOM 702 C CA . GLN A 1 88 ? 8.173 -1.309 8.703 1.00 96.75 88 GLN A CA 1
ATOM 703 C C . GLN A 1 88 ? 6.934 -1.988 9.281 1.00 96.75 88 GLN A C 1
ATOM 705 O O . GLN A 1 88 ? 5.821 -1.512 9.082 1.00 96.75 88 GLN A O 1
ATOM 710 N N . VAL A 1 89 ? 7.118 -3.119 9.960 1.00 97.25 89 VAL A N 1
ATOM 711 C CA . VAL A 1 89 ? 6.017 -3.911 10.521 1.00 97.25 89 VAL A CA 1
ATOM 712 C C . VAL A 1 89 ? 6.106 -3.869 12.041 1.00 97.25 89 VAL A C 1
ATOM 714 O O . VAL A 1 89 ? 6.860 -4.635 12.643 1.00 97.25 89 VAL A O 1
ATOM 717 N N . ASP A 1 90 ? 5.331 -2.971 12.641 1.00 93.25 90 ASP A N 1
ATOM 718 C CA . ASP A 1 90 ? 5.349 -2.684 14.073 1.00 93.25 90 ASP A CA 1
ATOM 719 C C . ASP A 1 90 ? 4.249 -3.465 14.804 1.00 93.25 90 ASP A C 1
ATOM 721 O O . ASP A 1 90 ? 3.154 -3.683 14.278 1.00 93.25 90 ASP A O 1
ATOM 725 N N . HIS A 1 91 ? 4.540 -3.895 16.031 1.00 93.62 91 HIS A N 1
ATOM 726 C CA . HIS A 1 91 ? 3.597 -4.622 16.878 1.00 93.62 91 HIS A CA 1
ATOM 727 C C . HIS A 1 91 ? 3.055 -3.727 17.989 1.00 93.62 91 HIS A C 1
ATOM 729 O O . HIS A 1 91 ? 3.824 -3.117 18.732 1.00 93.62 91 HIS A O 1
ATOM 735 N N . TYR A 1 92 ? 1.736 -3.752 18.151 1.00 92.88 92 TYR A N 1
ATOM 736 C CA . TYR A 1 92 ? 1.014 -3.086 19.225 1.00 92.88 92 TYR A CA 1
ATOM 737 C C . TYR A 1 92 ? 0.147 -4.099 19.972 1.00 92.88 92 TYR A C 1
ATOM 739 O O . TYR A 1 92 ? -0.493 -4.976 19.377 1.00 92.88 92 TYR A O 1
ATOM 747 N N . GLY A 1 93 ? 0.131 -3.988 21.299 1.00 93.75 93 GLY A N 1
ATOM 748 C CA . GLY A 1 93 ? -0.687 -4.849 22.141 1.00 93.75 93 GLY A CA 1
ATOM 749 C C . GLY A 1 93 ? -2.168 -4.490 22.033 1.00 93.75 93 GLY A C 1
ATOM 750 O O . GLY A 1 93 ? -2.528 -3.324 21.886 1.00 93.75 93 GLY A O 1
ATOM 751 N N . VAL A 1 94 ? -3.050 -5.482 22.190 1.00 94.88 94 VAL A N 1
ATOM 752 C CA . VAL A 1 94 ? -4.511 -5.259 22.176 1.00 94.88 94 VAL A CA 1
ATOM 753 C C . VAL A 1 94 ? -4.931 -4.221 23.224 1.00 94.88 94 VAL A C 1
ATOM 755 O O . VAL A 1 94 ? -5.792 -3.391 22.963 1.00 94.88 94 VAL A O 1
ATOM 758 N N . GLY A 1 95 ? -4.282 -4.214 24.393 1.00 95.00 95 GLY A N 1
ATOM 759 C CA . GLY A 1 95 ? -4.570 -3.249 25.455 1.00 95.00 95 GLY A CA 1
ATOM 760 C C . GLY A 1 95 ? -4.275 -1.792 25.087 1.00 95.00 95 GLY A C 1
ATOM 761 O O . GLY A 1 95 ? -4.909 -0.901 25.641 1.00 95.00 95 GLY A O 1
ATOM 762 N N . ASP A 1 96 ? -3.350 -1.528 24.162 1.00 91.19 96 ASP A N 1
ATOM 763 C CA . ASP A 1 96 ? -3.095 -0.161 23.693 1.00 91.19 96 ASP A CA 1
ATOM 764 C C . ASP A 1 96 ? -4.195 0.311 22.743 1.00 91.19 96 ASP A C 1
ATOM 766 O O . ASP A 1 96 ? -4.605 1.466 22.810 1.00 91.19 96 ASP A O 1
ATOM 770 N N . ILE A 1 97 ? -4.746 -0.608 21.947 1.00 92.06 97 ILE A N 1
ATOM 771 C CA . ILE A 1 97 ? -5.904 -0.344 21.089 1.00 92.06 97 ILE A CA 1
ATOM 772 C C . ILE A 1 97 ? -7.163 -0.105 21.921 1.00 92.06 97 ILE A C 1
ATOM 774 O O . ILE A 1 97 ? -7.874 0.861 21.669 1.00 92.06 97 ILE A O 1
ATOM 778 N N . ILE A 1 98 ? -7.401 -0.907 22.964 1.00 95.69 98 ILE A N 1
ATOM 779 C CA . ILE A 1 98 ? -8.557 -0.723 23.860 1.00 95.69 98 ILE A CA 1
ATOM 780 C C . ILE A 1 98 ? -8.563 0.685 24.470 1.00 95.69 98 ILE A C 1
ATOM 782 O O . ILE A 1 98 ? -9.589 1.351 24.442 1.00 95.69 98 ILE A O 1
ATOM 786 N N . LYS A 1 99 ? -7.410 1.189 24.934 1.00 95.62 99 LYS A N 1
ATOM 787 C CA . LYS A 1 99 ? -7.314 2.559 25.476 1.00 95.62 99 LYS A CA 1
ATOM 788 C C . LYS A 1 99 ? -7.721 3.627 24.459 1.00 95.62 99 LYS A C 1
ATOM 790 O O . LYS A 1 99 ? -8.256 4.657 24.850 1.00 95.62 99 LYS A O 1
ATOM 795 N N . LEU A 1 100 ? -7.424 3.409 23.179 1.00 94.75 100 LEU A N 1
ATOM 796 C CA . LEU A 1 100 ? -7.785 4.340 22.111 1.00 94.75 100 LEU A CA 1
ATOM 797 C C . LEU A 1 100 ? -9.285 4.284 21.840 1.00 94.75 100 LEU A C 1
ATOM 799 O O . LEU A 1 100 ? -9.913 5.336 21.785 1.00 94.75 100 LEU A O 1
ATOM 803 N N . VAL A 1 101 ? -9.855 3.079 21.761 1.00 97.12 101 VAL A N 1
ATOM 804 C CA . VAL A 1 101 ? -11.303 2.853 21.620 1.00 97.12 101 VAL A CA 1
ATOM 805 C C . VAL A 1 101 ? -12.072 3.510 22.765 1.00 97.12 101 VAL A C 1
ATOM 807 O O . VAL A 1 101 ? -13.016 4.253 22.517 1.00 97.12 101 VAL A O 1
ATOM 810 N N . ASP A 1 102 ? -11.625 3.325 24.005 1.00 97.19 102 ASP A N 1
ATOM 811 C CA . ASP A 1 102 ? -12.259 3.911 25.192 1.00 97.19 102 ASP A CA 1
ATOM 812 C C . ASP A 1 102 ? -12.128 5.444 25.260 1.00 97.19 102 ASP A C 1
ATOM 814 O O . ASP A 1 102 ? -12.855 6.093 26.010 1.00 97.19 102 ASP A O 1
ATOM 818 N N . SER A 1 103 ? -11.200 6.034 24.496 1.00 97.12 103 SER A N 1
ATOM 819 C CA . SER A 1 103 ? -10.971 7.485 24.454 1.00 97.12 103 SER A CA 1
ATOM 820 C C . SER A 1 103 ? -11.790 8.225 23.393 1.00 97.12 103 SER A C 1
ATOM 822 O O . SER A 1 103 ? -11.757 9.456 23.360 1.00 97.12 103 SER A O 1
ATOM 824 N N . VAL A 1 104 ? -12.494 7.499 22.519 1.00 98.38 104 VAL A N 1
ATOM 825 C CA . VAL A 1 104 ? -13.353 8.090 21.484 1.00 98.38 104 VAL A CA 1
ATOM 826 C C . VAL A 1 104 ? -14.593 8.701 22.135 1.00 98.38 104 VAL A C 1
ATOM 828 O O . VAL A 1 104 ? -15.225 8.075 22.989 1.00 98.38 104 VAL A O 1
ATOM 831 N N . SER A 1 105 ? -14.934 9.930 21.749 1.00 98.38 105 SER A N 1
ATOM 832 C CA . SER A 1 105 ? -16.104 10.620 22.298 1.00 98.38 105 SER A CA 1
ATOM 833 C C . SER A 1 105 ? -17.402 10.137 21.642 1.00 98.38 105 SER A C 1
ATOM 835 O O . SER A 1 105 ? -17.401 9.640 20.520 1.00 98.38 105 SER A O 1
ATOM 837 N N . GLU A 1 106 ? -18.539 10.314 22.321 1.00 98.25 106 GLU A N 1
ATOM 838 C CA . GLU A 1 106 ? -19.847 10.011 21.715 1.00 98.25 106 GLU A CA 1
ATOM 839 C C . GLU A 1 106 ? -20.149 10.903 20.503 1.00 98.25 106 GLU A C 1
ATOM 841 O O . GLU A 1 106 ? -20.763 10.435 19.555 1.00 98.25 106 GLU A O 1
ATOM 846 N N . GLU A 1 107 ? -19.654 12.144 20.491 1.00 98.56 107 GLU A N 1
ATOM 847 C CA . GLU A 1 107 ? -19.792 13.057 19.348 1.00 98.56 107 GLU A CA 1
ATOM 848 C C . GLU A 1 107 ? -19.110 12.491 18.094 1.00 98.56 107 GLU A C 1
ATOM 850 O O . GLU A 1 107 ? -19.711 12.458 17.027 1.00 98.56 107 GLU A O 1
ATOM 855 N N . GLU A 1 108 ? -17.899 11.949 18.231 1.00 98.56 108 GLU A N 1
ATOM 856 C CA . GLU A 1 108 ? -17.173 11.340 17.109 1.00 98.56 108 GLU A CA 1
ATOM 857 C C . GLU A 1 108 ? -17.842 10.052 16.613 1.00 98.56 108 GLU A C 1
ATOM 859 O O . GLU A 1 108 ? -17.803 9.740 15.423 1.00 98.56 108 GLU A O 1
ATOM 864 N N . ILE A 1 109 ? -18.476 9.300 17.518 1.00 98.62 109 ILE A N 1
ATOM 865 C CA . ILE A 1 109 ? -19.276 8.123 17.156 1.00 98.62 109 ILE A CA 1
ATOM 866 C C . ILE A 1 109 ? -20.521 8.561 16.381 1.00 98.62 109 ILE A C 1
ATOM 868 O O . ILE A 1 109 ? -20.840 7.956 15.361 1.00 98.62 109 ILE A O 1
ATOM 872 N N . ASP A 1 110 ? -21.215 9.602 16.841 1.00 98.56 110 ASP A N 1
ATOM 873 C CA . ASP A 1 110 ? -22.415 10.131 16.188 1.00 98.56 110 ASP A CA 1
ATOM 874 C C . ASP A 1 110 ? -22.103 10.686 14.790 1.00 98.56 110 ASP A C 1
ATOM 876 O O . ASP A 1 110 ? -22.849 10.418 13.847 1.00 98.56 110 ASP A O 1
ATOM 880 N N . GLU A 1 111 ? -20.976 11.386 14.626 1.00 98.62 111 GLU A N 1
ATOM 881 C CA . GLU A 1 111 ? -20.485 11.842 13.320 1.00 98.62 111 GLU A CA 1
ATOM 882 C C . GLU A 1 111 ? -20.221 10.664 12.371 1.00 98.62 111 GLU A C 1
ATOM 884 O O . GLU A 1 111 ? -20.710 10.660 11.237 1.00 98.62 111 GLU A O 1
ATOM 889 N N . GLN A 1 112 ? -19.519 9.626 12.839 1.00 98.62 112 GLN A N 1
ATOM 890 C CA . GLN A 1 112 ? -19.242 8.438 12.027 1.00 98.62 112 GLN A CA 1
ATOM 891 C C . GLN A 1 112 ? -20.525 7.670 11.665 1.00 98.62 112 GLN A C 1
ATOM 893 O O . GLN A 1 112 ? -20.662 7.170 10.547 1.00 98.62 112 GLN A O 1
ATOM 898 N N . MET A 1 113 ? -21.492 7.604 12.583 1.00 98.50 113 MET A N 1
ATOM 899 C CA . MET A 1 113 ? -22.804 7.004 12.328 1.00 98.50 113 MET A CA 1
ATOM 900 C C . MET A 1 113 ? -23.597 7.790 11.281 1.00 98.50 113 MET A C 1
ATOM 902 O O . MET A 1 113 ? -24.208 7.177 10.405 1.00 98.50 113 MET A O 1
ATOM 906 N N . ALA A 1 114 ? -23.547 9.123 11.311 1.00 98.44 114 ALA A N 1
ATOM 907 C CA . ALA A 1 114 ? -24.179 9.956 10.292 1.00 98.44 114 ALA A CA 1
ATOM 908 C C . ALA A 1 114 ? -23.564 9.721 8.899 1.00 98.44 114 ALA A C 1
ATOM 910 O O . ALA A 1 114 ? -24.295 9.640 7.909 1.00 98.44 114 ALA A O 1
ATOM 911 N N . GLU A 1 115 ? -22.239 9.535 8.807 1.00 98.38 115 GLU A N 1
ATOM 912 C CA . GLU A 1 115 ? -21.594 9.127 7.551 1.00 98.38 115 GLU A CA 1
ATOM 913 C C . GLU A 1 115 ? -22.094 7.758 7.070 1.00 98.38 115 GLU A C 1
ATOM 915 O O . GLU A 1 115 ? -22.306 7.564 5.868 1.00 98.38 115 GLU A O 1
ATOM 920 N N . TYR A 1 116 ? -22.299 6.803 7.982 1.00 98.44 116 TYR A N 1
ATOM 921 C CA . TYR A 1 116 ? -22.841 5.498 7.616 1.00 98.44 116 TYR A CA 1
ATOM 922 C C . TYR A 1 116 ? -24.275 5.599 7.093 1.00 98.44 116 TYR A C 1
ATOM 924 O O . TYR A 1 116 ? -24.569 5.015 6.053 1.00 98.44 116 TYR A O 1
ATOM 932 N N . GLU A 1 117 ? -25.145 6.357 7.762 1.00 97.31 117 GLU A N 1
ATOM 933 C CA . GLU A 1 117 ? -26.535 6.580 7.334 1.00 97.31 117 GLU A CA 1
ATOM 934 C C . GLU A 1 117 ? -26.625 7.292 5.979 1.00 97.31 117 GLU A C 1
ATOM 936 O O . GLU A 1 117 ? -27.535 7.031 5.190 1.00 97.31 117 GLU A O 1
ATOM 941 N N . GLN A 1 118 ? -25.674 8.182 5.686 1.00 98.31 118 GLN A N 1
ATOM 942 C CA . GLN A 1 118 ? -25.624 8.885 4.408 1.00 98.31 118 GLN A CA 1
ATOM 943 C C . GLN A 1 118 ? -25.197 7.969 3.253 1.00 98.31 118 GLN A C 1
ATOM 945 O O . GLN A 1 118 ? -25.708 8.107 2.138 1.00 98.31 118 GLN A O 1
ATOM 950 N N . ASN A 1 119 ? -24.232 7.078 3.491 1.00 98.38 119 ASN A N 1
ATOM 951 C CA . ASN A 1 119 ? -23.582 6.304 2.431 1.00 98.38 119 ASN A CA 1
ATOM 952 C C . ASN A 1 119 ? -24.130 4.878 2.280 1.00 98.38 119 ASN A C 1
ATOM 954 O O . ASN A 1 119 ? -23.956 4.270 1.220 1.00 98.38 119 ASN A O 1
ATOM 958 N N . TYR A 1 120 ? -24.791 4.340 3.307 1.00 97.88 120 TYR A N 1
ATOM 959 C CA . TYR A 1 120 ? -25.211 2.944 3.368 1.00 97.88 120 TYR A CA 1
ATOM 960 C C . TYR A 1 120 ? -26.639 2.786 3.899 1.00 97.88 120 TYR A C 1
ATOM 962 O O . TYR A 1 120 ? -27.174 3.630 4.609 1.00 97.88 120 TYR A O 1
ATOM 970 N N . ILE A 1 121 ? -27.254 1.649 3.569 1.00 97.31 121 ILE A N 1
ATOM 971 C CA . ILE A 1 121 ? -28.527 1.215 4.151 1.00 97.31 121 ILE A CA 1
ATOM 972 C C . ILE A 1 121 ? -28.196 0.237 5.279 1.00 97.31 121 ILE A C 1
ATOM 974 O O . ILE A 1 121 ? -27.566 -0.791 5.029 1.00 97.31 121 ILE A O 1
ATOM 978 N N . MET A 1 122 ? -28.611 0.546 6.508 1.00 96.25 122 MET A N 1
ATOM 979 C CA . MET A 1 122 ? -28.439 -0.368 7.639 1.00 96.25 122 MET A CA 1
ATOM 980 C C . MET A 1 122 ? -29.425 -1.535 7.532 1.00 96.25 122 MET A C 1
ATOM 982 O O . MET A 1 122 ? -30.635 -1.330 7.534 1.00 96.25 122 MET A O 1
ATOM 986 N N . ASP A 1 123 ? -28.896 -2.757 7.460 1.00 96.75 123 ASP A N 1
ATOM 987 C CA . ASP A 1 123 ? -29.669 -4.008 7.415 1.00 96.75 123 ASP A CA 1
ATOM 988 C C . ASP A 1 123 ? -29.519 -4.786 8.735 1.00 96.75 123 ASP A C 1
ATOM 990 O O . ASP A 1 123 ? -29.038 -5.917 8.789 1.00 96.75 123 ASP A O 1
ATOM 994 N N . THR A 1 124 ? -29.814 -4.112 9.848 1.00 96.69 124 THR A N 1
ATOM 995 C CA . THR A 1 124 ? -29.782 -4.684 11.199 1.00 96.69 124 THR A CA 1
ATOM 996 C C . THR A 1 124 ? -30.573 -3.807 12.160 1.00 96.69 124 THR A C 1
ATOM 998 O O . THR A 1 124 ? -30.524 -2.583 12.071 1.00 96.69 124 THR A O 1
ATOM 1001 N N . ASP A 1 125 ? -31.235 -4.430 13.132 1.00 96.00 125 ASP A N 1
ATOM 1002 C CA . ASP A 1 125 ? -31.875 -3.721 14.245 1.00 96.00 125 ASP A CA 1
ATOM 1003 C C . ASP A 1 125 ? -30.912 -3.509 15.432 1.00 96.00 125 ASP A C 1
ATOM 1005 O O . ASP A 1 125 ? -31.223 -2.789 16.381 1.00 96.00 125 ASP A O 1
ATOM 1009 N N . ASN A 1 126 ? -29.726 -4.135 15.410 1.00 97.69 126 ASN A N 1
ATOM 1010 C CA . ASN A 1 126 ? -28.729 -4.024 16.478 1.00 97.69 126 ASN A CA 1
ATOM 1011 C C . ASN A 1 126 ? -27.819 -2.804 16.269 1.00 97.69 126 ASN A C 1
ATOM 1013 O O . ASN A 1 126 ? -26.629 -2.935 15.973 1.00 97.69 126 ASN A O 1
ATOM 1017 N N . ILE A 1 127 ? -28.401 -1.614 16.415 1.00 96.94 127 ILE A N 1
ATOM 1018 C CA . ILE A 1 127 ? -27.703 -0.338 16.214 1.00 96.94 127 ILE A CA 1
ATOM 1019 C C . ILE A 1 127 ? -26.560 -0.147 17.218 1.00 96.94 127 ILE A C 1
ATOM 1021 O O . ILE A 1 127 ? -25.512 0.377 16.849 1.00 96.94 127 ILE A O 1
ATOM 1025 N N . ASP A 1 128 ? -26.695 -0.640 18.451 1.00 97.75 128 ASP A N 1
ATOM 1026 C CA . ASP A 1 128 ? -25.640 -0.537 19.469 1.00 97.75 128 ASP A CA 1
ATOM 1027 C C . ASP A 1 128 ? -24.344 -1.241 19.038 1.00 97.75 128 ASP A C 1
ATOM 1029 O O . ASP A 1 128 ? -23.247 -0.728 19.267 1.00 97.75 128 ASP A O 1
ATOM 1033 N N . ALA A 1 129 ? -24.450 -2.386 18.355 1.00 98.06 129 ALA A N 1
ATOM 1034 C CA . ALA A 1 129 ? -23.283 -3.065 17.796 1.00 98.06 129 ALA A CA 1
ATOM 1035 C C . ALA A 1 129 ? -22.619 -2.247 16.677 1.00 98.06 129 ALA A C 1
ATOM 1037 O O . ALA A 1 129 ? -21.392 -2.206 16.601 1.00 98.06 129 ALA A O 1
ATOM 1038 N N . VAL A 1 130 ? -23.410 -1.566 15.840 1.00 98.19 130 VAL A N 1
ATOM 1039 C CA . VAL A 1 130 ? -22.884 -0.683 14.784 1.00 98.19 130 VAL A CA 1
ATOM 1040 C C . VAL A 1 130 ? -22.184 0.527 15.401 1.00 98.19 130 VAL A C 1
ATOM 1042 O O . VAL A 1 130 ? -21.070 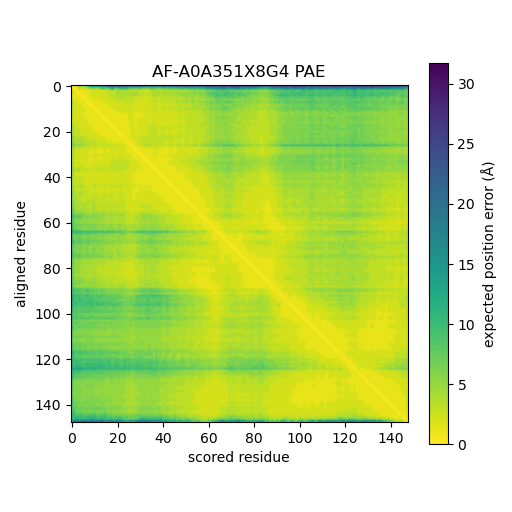0.848 15.001 1.00 98.19 130 VAL A O 1
ATOM 1045 N N . ARG A 1 131 ? -22.767 1.137 16.440 1.00 98.31 131 ARG A N 1
ATOM 1046 C CA . ARG A 1 131 ? -22.127 2.230 17.192 1.00 98.31 131 ARG A CA 1
ATOM 1047 C C . ARG A 1 131 ? -20.802 1.799 17.816 1.00 98.31 131 ARG A C 1
ATOM 1049 O O . ARG A 1 131 ? -19.835 2.556 17.798 1.00 98.31 131 ARG A O 1
ATOM 1056 N N . TYR A 1 132 ? -20.729 0.578 18.343 1.00 98.25 132 TYR A N 1
ATOM 1057 C CA . TYR A 1 132 ? -19.475 0.043 18.868 1.00 98.25 132 TYR A CA 1
ATOM 1058 C C . TYR A 1 132 ? -18.421 -0.155 17.763 1.00 98.25 132 TYR A C 1
ATOM 1060 O O . TYR A 1 132 ? -17.262 0.191 17.966 1.00 98.25 132 TYR A O 1
ATOM 1068 N N . GLN A 1 133 ? -18.813 -0.627 16.574 1.00 98.25 133 GLN A N 1
ATOM 1069 C CA . GLN A 1 133 ? -17.915 -0.706 15.412 1.00 98.25 133 GLN A CA 1
ATOM 1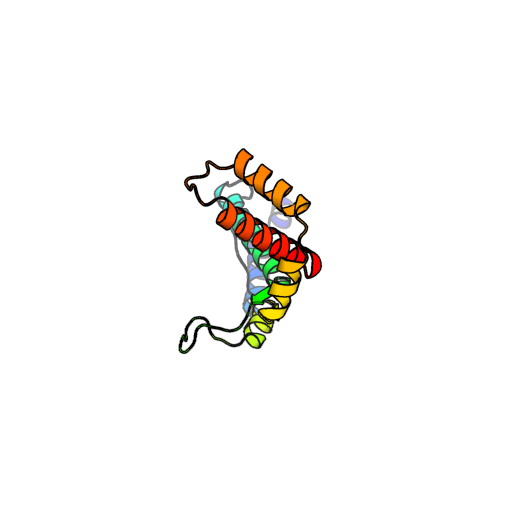070 C C . GLN A 1 133 ? -17.460 0.680 14.926 1.00 98.25 133 GLN A C 1
ATOM 1072 O O . GLN A 1 133 ? -16.280 0.858 14.634 1.00 98.25 133 GLN A O 1
ATOM 1077 N N . ALA A 1 134 ? -18.347 1.681 14.921 1.00 98.50 134 ALA A N 1
ATOM 1078 C CA . ALA A 1 134 ? -17.990 3.066 14.603 1.00 98.50 134 ALA A CA 1
ATOM 1079 C C . ALA A 1 134 ? -16.914 3.600 15.563 1.00 98.50 134 ALA A C 1
ATOM 1081 O O . ALA A 1 134 ? -15.938 4.220 15.142 1.00 98.50 134 ALA A O 1
ATOM 1082 N N . ARG A 1 135 ? -17.042 3.286 16.860 1.00 98.56 135 ARG A N 1
ATOM 1083 C CA . ARG A 1 135 ? -16.026 3.609 17.870 1.00 98.56 135 ARG A CA 1
ATOM 1084 C C . ARG A 1 135 ? -14.669 2.974 17.546 1.00 98.56 135 ARG A C 1
ATOM 1086 O O . ARG A 1 135 ? -13.643 3.647 17.654 1.00 98.56 135 ARG A O 1
ATOM 1093 N N . GLU A 1 136 ? -14.650 1.699 17.155 1.00 98.12 136 GLU A N 1
ATOM 1094 C CA . GLU A 1 136 ? -13.423 1.005 16.739 1.00 98.12 136 GLU A CA 1
ATOM 1095 C C . GLU A 1 136 ? -12.801 1.643 15.486 1.00 98.12 136 GLU A C 1
ATOM 1097 O O . GLU A 1 136 ? -11.591 1.880 15.466 1.00 98.12 136 GLU A O 1
ATOM 1102 N N . GLU A 1 137 ? -13.607 1.981 14.474 1.00 98.19 137 GLU A N 1
ATOM 1103 C CA . GLU A 1 137 ? -13.135 2.634 13.247 1.00 98.19 137 GLU A CA 1
ATOM 1104 C C . GLU A 1 137 ? -12.481 3.988 13.541 1.00 98.19 137 GLU A C 1
ATOM 1106 O O . GLU A 1 137 ? -11.341 4.223 13.130 1.00 98.19 137 GLU A O 1
ATOM 1111 N N . VAL A 1 138 ? -13.156 4.853 14.305 1.00 98.38 138 VAL A N 1
ATOM 1112 C CA . VAL A 1 138 ? -12.630 6.175 14.677 1.00 98.38 138 VAL A CA 1
ATOM 1113 C C . VAL A 1 138 ? -11.311 6.040 15.437 1.00 98.38 138 VAL A C 1
ATOM 1115 O O . VAL A 1 138 ? -10.344 6.749 15.140 1.00 98.38 138 VAL A O 1
ATOM 1118 N N . ALA A 1 139 ? -11.238 5.113 16.395 1.00 97.25 139 ALA A N 1
ATOM 1119 C CA . ALA A 1 139 ? -10.024 4.874 17.167 1.00 97.25 139 ALA A CA 1
ATOM 1120 C C . ALA A 1 139 ? -8.854 4.427 16.280 1.00 97.25 139 ALA A C 1
ATOM 1122 O O . ALA A 1 139 ? -7.748 4.962 16.401 1.00 97.25 139 ALA A O 1
ATOM 1123 N N . LEU A 1 140 ? -9.093 3.472 15.375 1.00 96.19 140 LEU A N 1
ATOM 1124 C CA . LEU A 1 140 ? -8.071 2.959 14.464 1.00 96.19 140 LEU A CA 1
ATOM 1125 C C . LEU A 1 140 ? -7.622 4.020 13.460 1.00 96.19 140 LEU A C 1
ATOM 1127 O O . LEU A 1 140 ? -6.421 4.160 13.237 1.00 96.19 140 LEU A O 1
ATOM 1131 N N . LYS A 1 141 ? -8.550 4.805 12.906 1.00 96.69 141 LYS A N 1
ATOM 1132 C CA . LYS A 1 141 ? -8.240 5.901 11.981 1.00 96.69 141 LYS A CA 1
ATOM 1133 C C . LYS A 1 141 ? -7.345 6.945 12.640 1.00 96.69 141 LYS A C 1
ATOM 1135 O O . LYS A 1 141 ? -6.257 7.209 12.142 1.00 96.69 141 LYS A O 1
ATOM 1140 N N . LYS A 1 142 ? -7.730 7.441 13.821 1.00 94.81 142 LYS A N 1
ATOM 1141 C CA . LYS A 1 142 ? -6.906 8.375 14.607 1.00 94.81 142 LYS A CA 1
ATOM 1142 C C . LYS A 1 142 ? -5.528 7.817 14.924 1.00 94.81 142 LYS A C 1
ATOM 1144 O O . LYS A 1 142 ? -4.545 8.555 14.937 1.00 94.81 142 LYS A O 1
ATOM 1149 N N . PHE A 1 143 ? -5.465 6.529 15.244 1.00 93.19 143 PHE A N 1
ATOM 1150 C CA . PHE A 1 143 ? -4.205 5.886 15.556 1.00 93.19 143 PHE A CA 1
ATOM 1151 C C . PHE A 1 143 ? -3.283 5.831 14.335 1.00 93.19 143 PHE A C 1
ATOM 1153 O O . PHE A 1 143 ? -2.119 6.216 14.437 1.00 93.19 143 PHE A O 1
ATOM 1160 N N . LEU A 1 144 ? -3.811 5.393 13.190 1.00 94.06 144 LEU A N 1
ATOM 1161 C CA . LEU A 1 144 ? -3.074 5.359 11.931 1.00 94.06 144 LEU A CA 1
ATOM 1162 C C . LEU A 1 144 ? -2.631 6.770 11.524 1.00 94.06 144 LEU A C 1
ATOM 1164 O O . LEU A 1 144 ? -1.447 6.973 11.307 1.00 94.06 144 LEU A O 1
ATOM 1168 N N . ASP A 1 145 ? -3.518 7.767 11.566 1.00 93.88 145 ASP A N 1
ATOM 1169 C CA . ASP A 1 145 ? -3.184 9.159 11.227 1.00 93.88 145 ASP A CA 1
ATOM 1170 C C . ASP A 1 145 ? -2.085 9.751 12.127 1.00 93.88 145 ASP A C 1
ATOM 1172 O O . ASP A 1 145 ? -1.259 10.550 11.681 1.00 93.88 145 ASP A O 1
ATOM 1176 N N . LYS A 1 146 ? -2.062 9.369 13.411 1.00 90.81 146 LYS A N 1
ATOM 1177 C CA . LYS A 1 146 ? -1.048 9.823 14.368 1.00 90.81 146 LYS A CA 1
ATOM 1178 C C . LYS A 1 146 ? 0.311 9.169 14.126 1.00 90.81 146 LYS A C 1
ATOM 1180 O O . LYS A 1 146 ? 1.339 9.831 14.283 1.00 90.81 146 LYS A O 1
ATOM 1185 N N . GLU A 1 147 ? 0.325 7.875 13.822 1.00 86.50 147 GLU A N 1
ATOM 1186 C CA . GLU A 1 147 ? 1.564 7.119 13.648 1.00 86.50 147 GLU A CA 1
ATOM 1187 C C . GLU A 1 147 ? 2.091 7.171 12.201 1.00 86.50 147 GLU A C 1
ATOM 1189 O O . GLU A 1 147 ? 3.283 6.955 12.006 1.00 86.50 147 GLU A O 1
ATOM 1194 N N . GLY A 1 148 ? 1.293 7.552 11.202 1.00 72.06 148 GLY A N 1
ATOM 1195 C CA . GLY A 1 148 ? 1.724 7.766 9.811 1.00 72.06 148 GLY A CA 1
ATOM 1196 C C . GLY A 1 148 ? 1.546 6.542 8.928 1.00 72.06 148 GLY A C 1
ATOM 1197 O O . GLY A 1 148 ? 2.571 6.068 8.385 1.00 72.06 148 GLY A O 1
#

Secondary structure (DSSP, 8-state):
-HHHHHS-HHHHHHHHHHHHHHTT-------S-TT-HHHHHHHHHHHHHHHHHHHHTT-EEEEES-PPTT-STT---HHHHHHHH--EEEEE-HHHHHHHHTT--HHHHHHHHHHHHHH-----S-HHHHHHHHHHHHHHHHHHHHH-

Mean predicted aligned error: 4.04 Å